Protein AF-A0A0E3M907-F1 (afdb_monomer_lite)

pLDDT: mean 82.34, std 13.58, range [46.81, 95.19]

Sequence (73 aa):
MNEIYGVPKGQLSANDMKNLQSEEIQWISNRDAKAEKSASEMKGGSMESVLYTGSLAATTKPRCYELVEKYMH

Structure (mmCIF, N/CA/C/O backbone):
data_AF-A0A0E3M907-F1
#
_entry.id   AF-A0A0E3M907-F1
#
loop_
_atom_site.group_PDB
_atom_site.id
_atom_site.type_symbol
_atom_site.label_atom_id
_atom_site.label_alt_id
_atom_site.label_comp_id
_atom_site.label_asym_id
_atom_site.label_entity_id
_atom_site.label_seq_id
_atom_site.pdbx_PDB_ins_code
_atom_site.Cartn_x
_atom_site.Cartn_y
_atom_site.Cartn_z
_atom_site.occupancy
_atom_site.B_iso_or_equiv
_atom_site.auth_seq_id
_atom_site.auth_comp_id
_atom_site.aut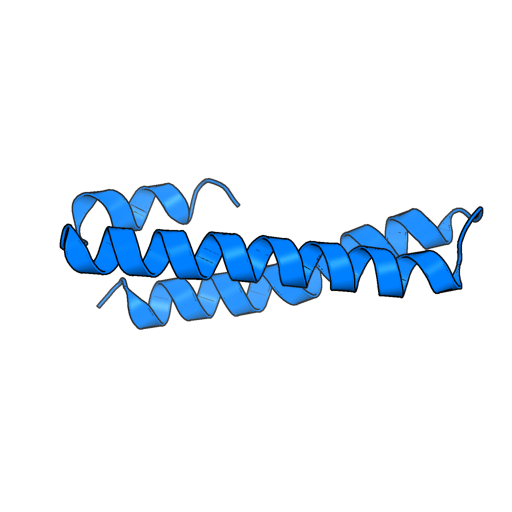h_asym_id
_atom_site.auth_atom_id
_atom_site.pdbx_PDB_model_num
ATOM 1 N N . MET A 1 1 ? -9.361 2.338 -6.657 1.00 50.38 1 MET A N 1
ATOM 2 C CA . MET A 1 1 ? -8.924 2.377 -5.241 1.00 50.38 1 MET A CA 1
ATOM 3 C C . MET A 1 1 ? -9.789 3.300 -4.370 1.00 50.38 1 MET A C 1
ATOM 5 O O . MET A 1 1 ? -9.937 3.012 -3.193 1.00 50.38 1 MET A O 1
ATOM 9 N N . ASN A 1 2 ? -10.434 4.337 -4.929 1.00 46.81 2 ASN A N 1
ATOM 10 C CA . ASN A 1 2 ? -11.304 5.251 -4.166 1.00 46.81 2 ASN A CA 1
ATOM 11 C C . ASN A 1 2 ? -12.580 4.622 -3.566 1.00 46.81 2 ASN A C 1
ATOM 13 O O . ASN A 1 2 ? -13.190 5.244 -2.705 1.00 46.81 2 ASN A O 1
ATOM 17 N N . GLU A 1 3 ? -12.981 3.411 -3.964 1.00 49.81 3 GLU A N 1
ATOM 18 C CA . GLU A 1 3 ? -14.192 2.771 -3.422 1.00 49.81 3 GLU A CA 1
ATOM 19 C C . GLU A 1 3 ? -13.992 2.177 -2.018 1.00 49.81 3 GLU A C 1
ATOM 21 O O . GLU A 1 3 ? -14.891 2.272 -1.187 1.00 49.81 3 GLU A O 1
ATOM 26 N N . ILE A 1 4 ? -12.793 1.678 -1.684 1.00 52.66 4 ILE A N 1
ATOM 27 C CA . ILE A 1 4 ? -12.505 1.163 -0.327 1.00 52.66 4 ILE A CA 1
ATOM 28 C C . ILE A 1 4 ? -12.415 2.304 0.697 1.00 52.66 4 ILE A C 1
ATOM 30 O O . ILE A 1 4 ? -12.647 2.087 1.876 1.00 52.66 4 ILE A O 1
ATOM 34 N N . TYR A 1 5 ? -12.180 3.544 0.259 1.00 49.91 5 TYR A N 1
ATOM 35 C CA . TYR A 1 5 ? -12.255 4.731 1.119 1.00 49.91 5 TYR A CA 1
ATOM 36 C C . TYR A 1 5 ? -13.692 5.182 1.434 1.00 49.91 5 TYR A C 1
ATOM 38 O O . TYR A 1 5 ? -13.882 6.023 2.316 1.00 49.91 5 TYR A O 1
ATOM 46 N N . GLY A 1 6 ? -14.696 4.676 0.707 1.00 53.53 6 GLY A N 1
ATOM 47 C CA . GLY A 1 6 ? -16.097 5.066 0.884 1.00 53.53 6 GLY A CA 1
ATOM 48 C C . GLY A 1 6 ? -16.776 4.375 2.066 1.00 53.53 6 GLY A C 1
ATOM 49 O O . GLY A 1 6 ? -17.608 4.982 2.732 1.00 53.53 6 GLY A O 1
ATOM 50 N N . VAL A 1 7 ? -16.387 3.135 2.358 1.00 55.25 7 VAL A N 1
ATOM 51 C CA . VAL A 1 7 ? -17.035 2.288 3.372 1.00 55.25 7 VAL A CA 1
ATOM 52 C C . VAL A 1 7 ? -16.605 2.622 4.821 1.00 55.25 7 VAL A C 1
ATOM 54 O O . VAL A 1 7 ? -17.485 2.718 5.674 1.00 55.25 7 VAL A O 1
ATOM 57 N N . PRO A 1 8 ? -15.322 2.912 5.139 1.00 57.06 8 PRO A N 1
ATOM 58 C CA . PRO A 1 8 ? -14.885 3.139 6.524 1.00 57.06 8 PRO A CA 1
ATOM 59 C C . PRO A 1 8 ? -15.318 4.489 7.118 1.00 57.06 8 PRO A C 1
ATOM 61 O O . PRO A 1 8 ? -15.457 4.621 8.332 1.00 57.06 8 PRO A O 1
ATOM 64 N N . LYS A 1 9 ? -15.559 5.516 6.287 1.00 53.75 9 LYS A N 1
ATOM 65 C CA . LYS A 1 9 ? -15.834 6.888 6.766 1.00 53.75 9 LYS A CA 1
ATOM 66 C C . LYS A 1 9 ? -17.129 7.026 7.573 1.00 53.75 9 LYS A C 1
ATOM 68 O O . LYS A 1 9 ? -17.258 7.990 8.318 1.00 53.75 9 LYS A O 1
ATOM 73 N N . GLY A 1 10 ? -18.076 6.102 7.412 1.00 57.56 10 GLY A N 1
ATOM 74 C CA . GLY A 1 10 ? -19.335 6.103 8.163 1.00 57.56 10 GLY A CA 1
ATOM 75 C C . GLY A 1 10 ? -19.303 5.303 9.468 1.00 57.56 10 GLY A C 1
ATOM 76 O O . GLY A 1 10 ? -20.218 5.454 10.271 1.00 57.56 10 GLY A O 1
ATOM 77 N N . GLN A 1 11 ? -18.289 4.452 9.673 1.00 63.16 11 GLN A N 1
ATOM 78 C CA . GLN A 1 11 ? -18.249 3.471 10.770 1.00 63.16 11 GLN A CA 1
ATOM 79 C C . GLN A 1 11 ? -17.061 3.654 11.727 1.00 63.16 11 GLN A C 1
ATOM 81 O O . GLN A 1 11 ? -17.097 3.135 12.839 1.00 63.16 11 GLN A O 1
ATOM 86 N N . LEU A 1 12 ? -16.030 4.413 11.339 1.00 72.50 12 LEU A N 1
ATOM 87 C CA . LEU A 1 12 ? -14.853 4.638 12.177 1.00 72.50 12 LEU A CA 1
ATOM 88 C C . LEU A 1 12 ? -15.014 5.802 13.152 1.00 72.50 12 LEU A C 1
ATOM 90 O O . LEU A 1 12 ? -15.570 6.852 12.823 1.00 72.50 12 LEU A O 1
ATOM 94 N N . SER A 1 13 ? -14.447 5.639 14.350 1.00 80.06 13 SER A N 1
ATOM 95 C CA . SER A 1 13 ? -14.306 6.743 15.295 1.00 80.06 13 SER A CA 1
ATOM 96 C C . SER A 1 13 ? -13.391 7.833 14.716 1.00 80.06 13 SER A C 1
ATOM 98 O O . SER A 1 13 ? -12.515 7.570 13.888 1.00 80.06 13 SER A O 1
ATOM 100 N N . ALA A 1 14 ? -13.542 9.078 15.179 1.00 80.69 14 ALA A N 1
ATOM 101 C CA . ALA A 1 14 ? -12.687 10.184 14.735 1.00 80.69 14 ALA A CA 1
ATOM 102 C C . ALA A 1 14 ? -11.187 9.919 14.985 1.00 80.69 14 ALA A C 1
ATOM 104 O O . ALA A 1 14 ? -10.335 10.394 14.233 1.00 80.69 14 ALA A O 1
ATOM 105 N N . ASN A 1 15 ? -10.867 9.144 16.026 1.00 81.94 15 ASN A N 1
ATOM 106 C CA . ASN A 1 15 ? -9.497 8.776 16.358 1.00 81.94 15 ASN A CA 1
ATOM 107 C C . ASN A 1 15 ? -8.943 7.727 15.379 1.00 81.94 15 ASN A C 1
ATOM 109 O O . ASN A 1 15 ? -7.839 7.895 14.863 1.00 81.94 15 ASN A O 1
ATOM 113 N N . ASP A 1 16 ? -9.736 6.705 15.048 1.00 80.88 16 ASP A N 1
ATOM 114 C CA . ASP A 1 16 ? -9.342 5.669 14.084 1.00 80.88 16 ASP A CA 1
ATOM 115 C C . ASP A 1 16 ? -9.200 6.238 12.676 1.00 80.88 16 ASP A C 1
ATOM 117 O O . ASP A 1 16 ? -8.265 5.891 11.961 1.00 80.88 16 ASP A O 1
ATOM 121 N N . MET A 1 17 ? -10.058 7.192 12.303 1.00 82.25 17 MET A N 1
ATOM 122 C CA . MET A 1 17 ? -9.960 7.887 11.022 1.00 82.25 17 MET A CA 1
ATOM 123 C C . MET A 1 17 ? -8.665 8.708 10.906 1.00 82.25 17 MET A C 1
ATOM 125 O O . MET A 1 17 ? -8.037 8.736 9.847 1.00 82.25 17 MET A O 1
ATOM 129 N N . LYS A 1 18 ? -8.234 9.361 11.994 1.00 85.81 18 LYS A N 1
ATOM 130 C CA . LYS A 1 18 ? -6.980 10.130 12.030 1.00 85.81 18 LYS A CA 1
ATOM 131 C C . LYS A 1 18 ? -5.747 9.221 11.958 1.00 85.81 18 LYS A C 1
ATOM 133 O O . LYS A 1 18 ? -4.776 9.552 11.270 1.00 85.81 18 LYS A O 1
ATOM 138 N N . ASN A 1 19 ? -5.797 8.074 12.633 1.00 86.00 19 ASN A N 1
ATOM 139 C CA . ASN A 1 19 ? -4.746 7.059 12.561 1.00 86.00 19 ASN A CA 1
ATOM 140 C C . ASN A 1 19 ? -4.660 6.472 11.148 1.00 86.00 19 ASN A C 1
ATOM 142 O O . ASN A 1 19 ? -3.591 6.512 10.542 1.00 86.00 19 ASN A O 1
ATOM 146 N N . LEU A 1 20 ? -5.797 6.064 10.576 1.00 86.00 20 LEU A N 1
ATOM 147 C CA . LEU A 1 20 ? -5.893 5.569 9.204 1.00 86.00 20 LEU A CA 1
ATOM 148 C C . LEU A 1 20 ? -5.341 6.582 8.194 1.00 86.00 20 LEU A C 1
ATOM 150 O O . LEU A 1 20 ? -4.590 6.211 7.298 1.00 86.00 20 LEU A O 1
ATOM 154 N N . GLN A 1 21 ? -5.661 7.870 8.344 1.00 86.38 21 GLN A N 1
ATOM 155 C CA . GLN A 1 21 ? -5.127 8.910 7.464 1.00 86.38 21 GLN A CA 1
ATOM 156 C C . GLN A 1 21 ? -3.594 8.983 7.523 1.00 86.38 21 GLN A C 1
ATOM 158 O O . GLN A 1 21 ? -2.943 9.108 6.486 1.00 86.38 21 GLN A O 1
ATOM 163 N N . SER A 1 22 ? -3.019 8.902 8.722 1.00 89.56 22 SER A N 1
ATOM 164 C CA . SER A 1 22 ? -1.565 8.943 8.911 1.00 89.56 22 SER A CA 1
ATOM 165 C C . SER A 1 22 ? -0.895 7.702 8.310 1.00 89.56 22 SER A C 1
ATOM 167 O O . SER A 1 22 ? 0.101 7.826 7.595 1.00 89.56 22 SER A O 1
ATOM 169 N N . GLU A 1 23 ? -1.486 6.525 8.529 1.00 89.62 23 GLU A N 1
ATOM 170 C CA . GLU A 1 23 ? -1.031 5.260 7.946 1.00 89.62 23 GLU A CA 1
ATOM 171 C C . GLU A 1 23 ? -1.091 5.276 6.415 1.00 89.62 23 GLU A C 1
ATOM 173 O O . GLU A 1 23 ? -0.126 4.886 5.763 1.00 89.62 23 GLU A O 1
ATOM 178 N N . GL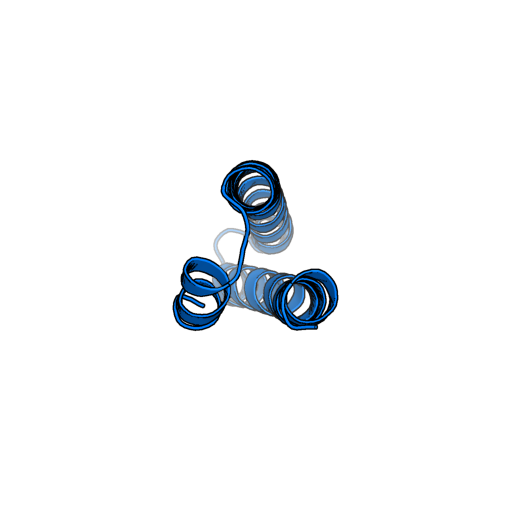U A 1 24 ? -2.185 5.763 5.823 1.00 88.12 24 GLU A N 1
ATOM 179 C CA . GLU A 1 24 ? -2.344 5.833 4.366 1.00 88.12 24 GLU A CA 1
ATOM 180 C C . GLU A 1 24 ? -1.336 6.781 3.717 1.00 88.12 24 GLU A C 1
ATOM 182 O O . GLU A 1 24 ? -0.780 6.452 2.672 1.00 88.12 24 GLU A O 1
ATOM 187 N N . ILE A 1 25 ? -1.038 7.928 4.337 1.00 90.62 25 ILE A N 1
ATOM 188 C CA . ILE A 1 25 ? -0.022 8.859 3.821 1.00 90.62 25 ILE A CA 1
ATOM 189 C C . ILE A 1 25 ? 1.351 8.179 3.770 1.00 90.62 25 ILE A C 1
ATOM 191 O O . ILE A 1 25 ? 2.041 8.237 2.747 1.00 90.62 25 ILE A O 1
ATOM 195 N N . GLN A 1 26 ? 1.748 7.509 4.855 1.00 92.00 26 GLN A N 1
ATOM 196 C CA . GLN A 1 26 ? 3.017 6.781 4.896 1.00 92.00 26 GLN A CA 1
ATOM 197 C C . GLN A 1 26 ? 3.023 5.610 3.909 1.00 92.00 26 GLN A C 1
ATOM 199 O O . GLN A 1 26 ? 4.019 5.377 3.221 1.00 92.00 26 GLN A O 1
ATOM 204 N N . TRP A 1 27 ? 1.906 4.894 3.803 1.00 94.19 27 TRP A N 1
ATOM 205 C CA . TRP A 1 27 ? 1.762 3.768 2.895 1.00 94.19 27 TRP A CA 1
ATOM 206 C C . TRP A 1 27 ? 1.863 4.191 1.423 1.00 94.19 27 TRP A C 1
ATOM 208 O O . TRP A 1 27 ? 2.599 3.551 0.673 1.00 94.19 27 TRP A O 1
ATOM 218 N N . ILE A 1 28 ? 1.206 5.284 1.017 1.00 91.50 28 ILE A N 1
ATOM 219 C CA . ILE A 1 28 ? 1.288 5.835 -0.347 1.00 91.50 28 ILE A CA 1
ATOM 220 C C . ILE A 1 28 ? 2.734 6.202 -0.686 1.00 91.50 28 ILE A C 1
ATOM 222 O O . ILE A 1 28 ? 3.234 5.781 -1.726 1.00 91.50 28 ILE A O 1
ATOM 226 N N . SER A 1 29 ? 3.425 6.908 0.214 1.00 93.44 29 SER A N 1
ATOM 227 C CA . SER A 1 29 ? 4.832 7.283 0.019 1.00 93.44 29 SER A CA 1
ATOM 228 C C . SER A 1 29 ? 5.724 6.054 -0.202 1.00 93.44 29 SER A C 1
ATOM 230 O O . SER A 1 29 ? 6.494 5.988 -1.161 1.00 93.44 29 SER A O 1
ATOM 232 N N . ASN A 1 30 ? 5.555 5.019 0.626 1.00 94.12 30 ASN A N 1
ATOM 233 C CA . ASN A 1 30 ? 6.309 3.771 0.501 1.00 94.12 30 ASN A CA 1
ATOM 234 C C . ASN A 1 30 ? 5.967 2.996 -0.780 1.00 94.12 30 ASN A C 1
ATOM 236 O O . ASN A 1 30 ? 6.856 2.421 -1.413 1.00 94.12 30 ASN A O 1
ATOM 240 N N . ARG A 1 31 ? 4.685 2.958 -1.163 1.00 95.06 31 ARG A N 1
ATOM 241 C CA . ARG A 1 31 ? 4.216 2.313 -2.393 1.00 95.06 31 ARG A CA 1
ATOM 242 C C . ARG A 1 31 ? 4.841 2.972 -3.617 1.00 95.06 31 ARG A C 1
ATOM 244 O O . ARG A 1 31 ? 5.350 2.261 -4.482 1.00 95.06 31 ARG A O 1
ATOM 251 N N . ASP A 1 32 ? 4.811 4.297 -3.675 1.00 93.06 32 ASP A N 1
ATOM 252 C CA . ASP A 1 32 ? 5.290 5.052 -4.830 1.00 93.06 32 ASP A CA 1
ATOM 253 C C . ASP A 1 32 ? 6.816 4.947 -4.938 1.00 93.06 32 ASP A C 1
ATOM 255 O O . ASP A 1 32 ? 7.318 4.580 -5.999 1.00 93.06 32 ASP A O 1
ATOM 259 N N . ALA A 1 33 ? 7.548 5.077 -3.825 1.00 95.19 33 ALA A N 1
ATOM 260 C CA . ALA A 1 33 ? 8.997 4.853 -3.795 1.00 95.19 33 ALA A CA 1
ATOM 261 C C . ALA A 1 33 ? 9.386 3.429 -4.241 1.00 95.19 33 ALA A C 1
ATOM 263 O O . ALA A 1 33 ? 10.375 3.227 -4.951 1.00 95.19 33 ALA A O 1
ATOM 264 N N . LYS A 1 34 ? 8.602 2.412 -3.855 1.00 94.19 34 LYS A N 1
ATOM 265 C CA . LYS A 1 34 ? 8.816 1.028 -4.300 1.00 94.19 34 LYS A CA 1
ATOM 266 C C . LYS A 1 34 ? 8.542 0.863 -5.794 1.00 94.19 34 LYS A C 1
ATOM 268 O O . LYS A 1 34 ? 9.310 0.180 -6.470 1.00 94.19 34 LYS A O 1
ATOM 273 N N . ALA A 1 35 ? 7.473 1.465 -6.309 1.00 93.12 35 ALA A N 1
ATOM 274 C CA . ALA A 1 35 ? 7.131 1.406 -7.725 1.00 93.12 35 ALA A CA 1
ATOM 275 C C . ALA A 1 35 ? 8.182 2.110 -8.591 1.00 93.12 35 ALA A C 1
ATOM 277 O O . ALA A 1 35 ? 8.625 1.539 -9.587 1.00 93.12 35 ALA A O 1
ATOM 278 N N . GLU A 1 36 ? 8.654 3.285 -8.172 1.00 93.06 36 GLU A N 1
ATOM 279 C CA . GLU A 1 36 ? 9.752 4.006 -8.824 1.00 93.06 36 GLU A CA 1
ATOM 280 C C . GLU A 1 36 ? 11.042 3.191 -8.823 1.00 93.06 36 GLU A C 1
ATOM 282 O O . GLU A 1 36 ? 11.698 3.072 -9.860 1.00 93.06 36 GLU A O 1
ATOM 287 N N . LYS A 1 37 ? 11.392 2.568 -7.691 1.00 93.06 37 LYS A N 1
ATOM 288 C CA . LYS A 1 37 ? 12.576 1.709 -7.600 1.00 93.06 37 LYS A CA 1
ATOM 289 C C . LYS A 1 37 ? 12.491 0.521 -8.560 1.00 93.06 37 LYS A C 1
ATOM 291 O O . LYS A 1 37 ? 13.451 0.269 -9.279 1.00 93.06 37 LYS A O 1
ATOM 296 N N . SER A 1 38 ? 11.354 -0.178 -8.597 1.00 89.31 38 SER A N 1
ATOM 297 C CA . SER A 1 38 ? 11.135 -1.306 -9.515 1.00 89.31 38 SER A CA 1
ATOM 298 C C . SER A 1 38 ? 11.173 -0.884 -10.985 1.00 89.31 38 SER A C 1
ATOM 300 O O . SER A 1 38 ? 11.681 -1.622 -11.820 1.00 89.31 38 SER A O 1
ATOM 302 N N . ALA A 1 39 ? 10.652 0.297 -11.313 1.00 91.19 39 ALA A N 1
ATOM 303 C CA . ALA A 1 39 ? 10.646 0.815 -12.678 1.00 91.19 39 ALA A CA 1
ATOM 304 C C . ALA A 1 39 ? 12.035 1.294 -13.132 1.00 91.19 39 ALA A C 1
ATOM 306 O O . ALA A 1 39 ? 12.418 1.094 -14.284 1.00 91.19 39 ALA A O 1
ATOM 307 N N . SER A 1 40 ? 12.818 1.864 -12.209 1.00 90.56 40 SER A N 1
ATOM 308 C CA . SER A 1 40 ? 14.153 2.416 -12.475 1.00 90.56 40 SER A CA 1
ATOM 309 C C . SER A 1 40 ? 15.144 1.385 -13.026 1.00 90.56 40 SER A C 1
ATOM 311 O O . SER A 1 40 ? 16.075 1.762 -13.734 1.00 90.56 40 SER A O 1
ATOM 313 N N . GLU A 1 41 ? 14.936 0.094 -12.751 1.00 83.38 41 GLU A N 1
ATOM 314 C CA . GLU A 1 41 ? 15.739 -1.005 -13.308 1.00 83.38 41 GLU A CA 1
ATOM 315 C C . GLU A 1 41 ? 15.614 -1.125 -14.836 1.00 83.38 41 GLU A C 1
ATOM 317 O O . GLU A 1 41 ? 16.527 -1.624 -15.488 1.00 83.38 41 GLU A O 1
ATOM 322 N N . MET A 1 42 ? 14.512 -0.636 -15.414 1.00 84.75 42 MET A N 1
ATOM 323 C CA . MET A 1 42 ? 14.217 -0.685 -16.853 1.00 84.75 42 MET A CA 1
ATOM 324 C C . MET A 1 42 ? 13.993 0.711 -17.449 1.00 84.75 42 MET A C 1
ATOM 326 O O . MET A 1 42 ? 13.309 0.855 -18.467 1.00 84.75 42 MET A O 1
ATOM 330 N N . LYS A 1 43 ? 14.553 1.741 -16.803 1.00 83.00 43 LYS A N 1
ATOM 331 C CA . LYS A 1 43 ? 14.345 3.150 -17.149 1.00 83.00 43 LYS A CA 1
ATOM 332 C C . LYS A 1 43 ? 14.616 3.433 -18.631 1.00 83.00 43 LYS A C 1
ATOM 334 O O . LYS A 1 43 ? 15.683 3.101 -19.146 1.00 83.00 43 LYS A O 1
ATOM 339 N N . GLY A 1 44 ? 13.672 4.096 -19.297 1.00 78.44 44 GLY A N 1
ATOM 340 C CA . GLY A 1 44 ? 13.752 4.463 -20.715 1.00 78.44 44 GLY A CA 1
ATOM 341 C C . GLY A 1 44 ? 13.249 3.392 -21.690 1.00 78.44 44 GLY A C 1
ATOM 342 O O . GLY A 1 44 ? 13.306 3.609 -22.900 1.00 78.44 44 GLY A O 1
ATOM 343 N N . GLY A 1 45 ? 12.747 2.255 -21.194 1.00 84.69 45 GLY A N 1
ATOM 344 C CA . GLY A 1 45 ? 12.133 1.194 -21.997 1.00 84.69 45 GLY A CA 1
ATOM 345 C C . GLY A 1 45 ? 10.619 1.073 -21.786 1.00 84.69 45 GLY A C 1
ATOM 346 O O . GLY A 1 45 ? 10.072 1.529 -20.786 1.00 84.69 45 GLY A O 1
ATOM 347 N N . SER A 1 46 ? 9.923 0.373 -22.688 1.00 83.69 46 SER A N 1
ATOM 348 C CA . SER A 1 46 ? 8.483 0.077 -22.536 1.00 83.69 46 SER A CA 1
ATOM 349 C C . SER A 1 46 ? 8.157 -0.767 -21.295 1.00 83.69 46 SER A C 1
ATOM 351 O O . SER A 1 46 ? 7.023 -0.753 -20.825 1.00 83.69 46 SER A O 1
ATOM 353 N N . MET A 1 47 ? 9.148 -1.478 -20.748 1.00 89.12 47 MET A N 1
ATOM 354 C CA . MET A 1 47 ? 9.018 -2.270 -19.522 1.00 89.12 47 MET A CA 1
ATOM 355 C C . MET A 1 47 ? 8.979 -1.417 -18.249 1.00 89.12 47 MET A C 1
ATOM 357 O O . MET A 1 47 ? 8.483 -1.897 -17.233 1.00 89.12 47 MET A O 1
ATOM 361 N N . G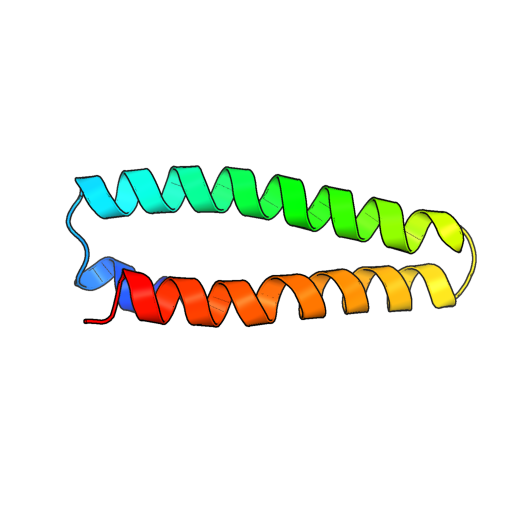LU A 1 48 ? 9.445 -0.164 -18.287 1.00 89.38 48 GLU A N 1
ATOM 362 C CA . GLU A 1 48 ? 9.432 0.744 -17.132 1.00 89.38 48 GLU A CA 1
ATOM 363 C C . GLU A 1 48 ? 8.006 0.948 -16.603 1.00 89.38 48 GLU A C 1
ATOM 365 O O . GLU A 1 48 ? 7.735 0.737 -15.420 1.00 89.38 48 GLU A O 1
ATOM 370 N N . SER A 1 49 ? 7.065 1.278 -17.493 1.00 88.50 49 SER A N 1
ATOM 371 C CA . SER A 1 49 ? 5.661 1.490 -17.130 1.00 88.50 49 SER A CA 1
ATOM 372 C C . SER A 1 49 ? 4.979 0.201 -16.667 1.00 88.50 49 SER A C 1
ATOM 374 O O . SER A 1 49 ? 4.207 0.225 -15.710 1.00 88.50 49 SER A O 1
ATOM 376 N N . VAL A 1 50 ? 5.304 -0.939 -17.286 1.00 92.19 50 VAL A N 1
ATOM 377 C CA . VAL A 1 50 ? 4.780 -2.257 -16.895 1.00 92.19 50 VAL A CA 1
ATOM 378 C C . VAL A 1 50 ? 5.229 -2.621 -15.480 1.00 92.19 50 VAL A C 1
ATOM 380 O O . VAL A 1 50 ? 4.405 -3.043 -14.666 1.00 92.19 50 VAL A O 1
ATOM 383 N N . LEU A 1 51 ? 6.509 -2.421 -15.157 1.00 91.06 51 LEU A N 1
ATOM 384 C CA . LEU A 1 51 ? 7.046 -2.677 -13.819 1.00 91.06 51 LEU A CA 1
ATOM 385 C C . LEU A 1 51 ? 6.485 -1.703 -12.783 1.00 91.06 51 LEU A C 1
ATOM 387 O O . LEU A 1 51 ? 6.133 -2.128 -11.681 1.00 91.06 51 LEU A O 1
ATOM 391 N N . TYR A 1 52 ? 6.331 -0.428 -13.144 1.00 92.06 52 TYR A N 1
ATOM 392 C CA . TYR A 1 52 ? 5.710 0.573 -12.284 1.00 92.06 52 TYR A CA 1
ATOM 393 C C . TYR A 1 52 ? 4.268 0.181 -11.926 1.00 92.06 52 TYR A C 1
ATOM 395 O O . TYR A 1 52 ? 3.938 -0.009 -10.753 1.00 92.06 52 TYR A O 1
ATOM 403 N N . THR A 1 53 ? 3.411 -0.030 -12.931 1.00 91.62 53 THR A N 1
ATOM 404 C CA . THR A 1 53 ? 2.002 -0.400 -12.725 1.00 91.62 53 THR A CA 1
ATOM 405 C C . THR A 1 53 ? 1.859 -1.761 -12.041 1.00 91.62 53 THR A C 1
ATOM 407 O O . THR A 1 53 ? 1.006 -1.920 -11.165 1.00 91.62 53 THR A O 1
ATOM 410 N N . GLY A 1 54 ? 2.714 -2.732 -12.376 1.00 93.31 54 GLY A N 1
ATOM 411 C CA . GLY A 1 54 ? 2.754 -4.033 -11.710 1.00 93.31 54 GLY A CA 1
ATOM 412 C C . GLY A 1 54 ? 3.084 -3.918 -10.219 1.00 93.31 54 GLY A C 1
ATOM 413 O O . GLY A 1 54 ? 2.400 -4.520 -9.389 1.00 93.31 54 GLY A O 1
ATOM 414 N N . SER A 1 55 ? 4.072 -3.093 -9.860 1.00 93.31 55 SER A N 1
ATOM 415 C CA . SER A 1 55 ? 4.464 -2.842 -8.466 1.00 93.31 55 SER A CA 1
ATOM 416 C C . SER A 1 55 ? 3.358 -2.136 -7.671 1.00 93.31 55 SER A C 1
ATOM 418 O O . SER A 1 55 ? 3.058 -2.526 -6.533 1.00 93.31 55 SER A O 1
ATOM 420 N N . LEU A 1 56 ? 2.673 -1.167 -8.292 1.00 93.44 56 LEU A N 1
ATOM 421 C CA . LEU A 1 56 ? 1.493 -0.524 -7.710 1.00 93.44 56 LEU A CA 1
ATOM 422 C C . LEU A 1 56 ? 0.386 -1.543 -7.418 1.00 93.44 56 LEU A C 1
ATOM 424 O O . LEU A 1 56 ? -0.132 -1.574 -6.300 1.00 93.44 56 LEU A O 1
ATOM 428 N N . ALA A 1 57 ? 0.041 -2.398 -8.384 1.00 91.69 57 ALA A N 1
ATOM 429 C CA . ALA A 1 57 ? -1.009 -3.403 -8.223 1.00 91.69 57 ALA A CA 1
ATOM 430 C C . ALA A 1 57 ? -0.657 -4.440 -7.143 1.00 91.69 57 ALA A C 1
ATOM 432 O O . ALA A 1 57 ? -1.482 -4.739 -6.273 1.00 91.69 57 ALA A O 1
ATOM 433 N N . ALA A 1 58 ? 0.584 -4.936 -7.155 1.00 92.19 58 ALA A N 1
ATOM 434 C CA . ALA A 1 58 ? 1.083 -5.917 -6.195 1.00 92.19 58 ALA A CA 1
ATOM 435 C C . ALA A 1 58 ? 1.098 -5.387 -4.754 1.00 92.19 58 ALA A C 1
ATOM 437 O O . ALA A 1 58 ? 0.890 -6.155 -3.819 1.00 92.19 58 ALA A O 1
ATOM 438 N N . THR A 1 59 ? 1.314 -4.083 -4.569 1.00 91.50 59 THR A N 1
ATOM 439 C CA . THR A 1 59 ? 1.315 -3.448 -3.241 1.00 91.50 59 THR A CA 1
ATOM 440 C C . THR A 1 59 ? -0.095 -3.036 -2.803 1.00 91.50 59 THR A C 1
ATOM 442 O O . THR A 1 59 ? -0.435 -3.129 -1.626 1.00 91.50 59 THR A O 1
ATOM 445 N N . THR A 1 60 ? -0.946 -2.631 -3.747 1.00 90.56 60 THR A N 1
ATOM 446 C CA . THR A 1 60 ? -2.318 -2.172 -3.482 1.00 90.56 60 THR A CA 1
ATOM 447 C C . THR A 1 60 ? -3.237 -3.308 -3.041 1.00 90.56 60 THR A C 1
ATOM 449 O O . THR A 1 60 ? -3.999 -3.139 -2.094 1.00 90.56 60 THR A O 1
ATOM 452 N N . LYS A 1 61 ? -3.152 -4.483 -3.677 1.00 89.31 61 LYS A N 1
ATOM 453 C CA . LYS A 1 61 ? -4.046 -5.613 -3.375 1.00 89.31 61 LYS A CA 1
ATOM 454 C C . LYS A 1 61 ? -3.966 -6.078 -1.905 1.00 89.31 61 LYS A C 1
ATOM 456 O O . LYS A 1 61 ? -5.021 -6.170 -1.283 1.00 89.31 61 LYS A O 1
ATOM 461 N N . PRO A 1 62 ? -2.782 -6.331 -1.314 1.00 91.19 62 PRO A N 1
ATOM 462 C CA . PRO A 1 62 ? -2.668 -6.668 0.106 1.00 91.19 62 PRO A CA 1
ATOM 463 C C . PRO A 1 62 ? -3.207 -5.576 1.032 1.00 91.19 62 PRO A C 1
ATOM 465 O O . PRO A 1 62 ? -3.906 -5.889 1.990 1.00 91.19 62 PRO A O 1
ATOM 468 N N . ARG A 1 63 ? -2.951 -4.298 0.717 1.00 90.62 63 ARG A N 1
ATOM 469 C CA . ARG A 1 63 ? -3.449 -3.175 1.524 1.00 90.62 63 ARG A CA 1
ATOM 470 C C . ARG A 1 63 ? -4.973 -3.137 1.568 1.00 90.62 63 ARG A C 1
ATOM 472 O O . ARG A 1 63 ? -5.546 -2.865 2.614 1.00 90.62 63 ARG A O 1
ATOM 479 N N . CYS A 1 64 ? -5.637 -3.446 0.454 1.00 86.06 64 CYS A N 1
ATOM 480 C CA . CYS A 1 64 ? -7.093 -3.544 0.417 1.00 86.06 64 CYS A CA 1
ATOM 481 C C . CYS A 1 64 ? -7.631 -4.591 1.402 1.00 86.06 64 CYS A C 1
ATOM 483 O O . CYS A 1 64 ? -8.614 -4.313 2.080 1.00 86.06 64 CYS A O 1
ATOM 485 N N . TYR A 1 65 ? -6.987 -5.757 1.508 1.00 86.19 65 TYR A N 1
ATOM 486 C CA . TYR A 1 65 ? -7.380 -6.776 2.486 1.00 86.19 65 TYR A CA 1
ATOM 487 C C . TYR A 1 65 ? -7.114 -6.321 3.922 1.00 86.19 65 TYR A C 1
ATOM 489 O O . TYR A 1 65 ? -8.000 -6.435 4.760 1.00 86.19 65 TYR A O 1
ATOM 497 N N . GLU A 1 66 ? -5.950 -5.720 4.181 1.00 86.94 66 GLU A N 1
ATOM 498 C CA . GLU A 1 66 ? 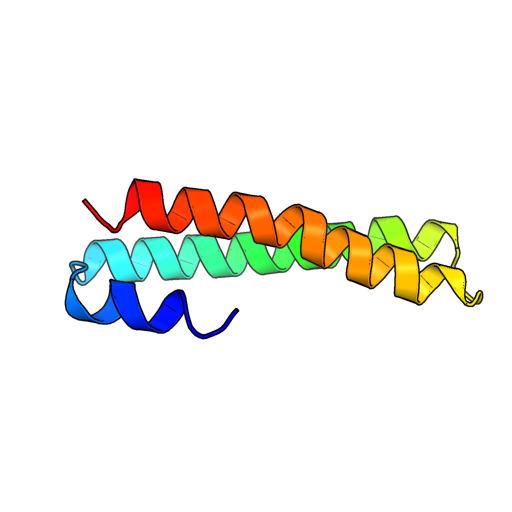-5.595 -5.195 5.506 1.00 86.94 66 GLU A CA 1
ATOM 499 C C . GLU A 1 66 ? -6.613 -4.161 6.013 1.00 86.94 66 GLU A C 1
ATOM 501 O O . GLU A 1 66 ? -6.998 -4.183 7.178 1.00 86.94 66 GLU A O 1
ATOM 506 N N . LEU A 1 67 ? -7.078 -3.259 5.142 1.00 85.00 67 LEU A N 1
ATOM 507 C CA . LEU A 1 67 ? -8.074 -2.251 5.510 1.00 85.00 67 LEU A CA 1
ATOM 508 C C . LEU A 1 67 ? -9.441 -2.866 5.828 1.00 85.00 67 LEU A C 1
ATOM 510 O O . LEU A 1 67 ? -10.119 -2.390 6.735 1.00 85.00 67 LEU A O 1
ATOM 514 N N . VAL A 1 68 ? -9.845 -3.910 5.101 1.00 83.81 68 VAL A N 1
ATOM 515 C CA . VAL A 1 68 ? -11.091 -4.639 5.385 1.00 83.81 68 VAL A CA 1
ATOM 516 C C . VAL A 1 68 ? -10.985 -5.351 6.732 1.00 83.81 68 VAL A C 1
ATOM 518 O O . VAL A 1 68 ? -11.867 -5.192 7.568 1.00 83.81 68 VAL A O 1
ATOM 521 N N . GLU A 1 69 ? -9.888 -6.070 6.976 1.00 83.25 69 GLU A N 1
ATOM 522 C CA . GLU A 1 69 ? -9.653 -6.765 8.246 1.00 83.25 69 GLU A CA 1
ATOM 523 C C . GLU A 1 69 ? -9.562 -5.798 9.430 1.00 83.25 69 GLU A C 1
ATOM 525 O O . GLU A 1 69 ? -10.117 -6.057 10.484 1.00 83.25 69 GLU A O 1
ATOM 530 N N . LYS A 1 70 ? -8.898 -4.649 9.298 1.00 79.56 70 LYS A N 1
ATOM 531 C CA . LYS A 1 70 ? -8.741 -3.734 10.439 1.00 79.56 70 LYS A CA 1
ATOM 532 C C . LYS A 1 70 ? -10.007 -2.962 10.801 1.00 79.56 70 LYS A C 1
ATOM 534 O O . LYS A 1 70 ? -10.165 -2.588 11.961 1.00 79.56 70 LYS A O 1
ATOM 539 N N . TYR A 1 71 ? -10.857 -2.658 9.821 1.00 75.12 71 TYR A N 1
ATOM 540 C CA . TYR A 1 71 ? -11.867 -1.605 9.968 1.00 75.12 71 TYR A CA 1
ATOM 541 C C . TYR A 1 71 ? -13.297 -2.012 9.588 1.00 75.12 71 TYR A C 1
ATOM 543 O O . TYR A 1 71 ? -14.196 -1.193 9.757 1.00 75.12 71 TYR A O 1
ATOM 551 N N . MET A 1 72 ? -13.534 -3.227 9.079 1.00 72.31 72 MET A N 1
ATOM 552 C CA . MET A 1 72 ? -14.872 -3.708 8.686 1.00 72.31 72 MET A CA 1
ATOM 553 C C . MET A 1 72 ? -15.337 -4.921 9.511 1.00 72.31 72 MET A C 1
ATOM 555 O O . MET A 1 72 ? -15.822 -5.908 8.954 1.00 72.31 72 MET A O 1
ATOM 559 N N . HIS A 1 73 ? -15.185 -4.847 10.835 1.00 60.22 73 HIS A N 1
ATOM 560 C CA . HIS A 1 73 ? -15.670 -5.851 11.789 1.00 60.22 73 HIS A CA 1
ATOM 561 C C . HIS A 1 73 ? -16.940 -5.409 12.514 1.00 60.22 73 HIS A C 1
ATOM 563 O O . HIS A 1 73 ? -17.029 -4.215 12.875 1.00 60.22 73 HIS A O 1
#

Foldseek 3Di:
DVVLVVPQVVQDDPVVVVVVVVVVVVLVVVLQVQLQVQLVVVPPDPVSVVSSVVSNVVSVVVVSVVSCVVRVD

InterPro domains:
  IPR009739 Lysozyme inhibitor LprI-like, N-terminal [PF07007] (1-67)

Radius of gyration: 14.79 Å; chains: 1; bounding box: 35×17×39 Å

Secondary structure (DSSP, 8-state):
-TTTTTTGGGTS-HHHHHHHHHHHHHHHHHHHHHHHHHHHTTTTSHHHHHHHHHHHHHHHHHHHHHHHHHH--

Organism: Clostridium scatologenes (NCBI:txid1548)

=== Feature glossary ===
The record interleaves many kinds of information about one protein. Here is each kind framed as the question it answers.

Q: What does the local fold look like, residue by residue?
A: The Foldseek 3Di string encodes local tertiary geometry as a 20-letter alphabet — one character per residue — derived from the relative positions of nearby Cα atoms. Unlike the amino-acid sequence, 3Di is a direct function of the 3D structure, so two proteins with the same fold have similar 3Di strings even at low sequence identity.

Q: Which residues are in helices, strands, or loops?
A: The SS8 string is DSSP's per-residue secondary-structure call. α-helix (H) means an i→i+4 H-bond ladder; β-strand (E) means the residue participates in a β-sheet; 3₁₀ (G) and π (I) are tighter and wider helices; T/S are turns/bends; '-' is loop.

Q: How big and how compact is the whole molecule?
A: Radius of gyration (Rg) is the root-mean-square distance of Cα atoms from their centroid — a single number for overall size and compactness. A globular domain of N residues has Rg ≈ 2.2·N^0.38 Å; an extended or disordered chain has a much larger Rg. The Cα contact count is the number of residue pairs whose Cα atoms are within 8 Å and are more than four positions apart in sequence — a standard proxy for tertiary packing density. The bounding box is the smallest axis-aligned box enclosing all Cα atoms.

Q: Where is each backbone atom in 3D?
A: Structure coordinates are given as an mmCIF _atom_site loop: one row per atom with element, residue name, chain id, sequence number, and x/y/z position in Å. Only the four main-chain atoms per residue are included here; side chains are omitted to keep the record compact.

Q: What is the amino-acid chain?
A: Primary structure: the covalent order of the twenty standard amino acids along the backbone. Two proteins with the same sequence will (almost always) 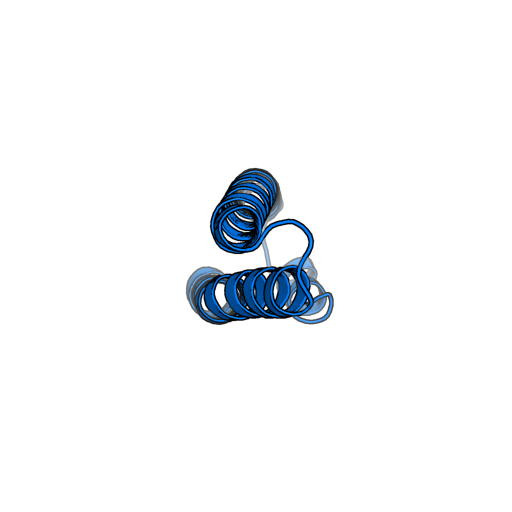fold to the same structure; two with 30% identity often share a fold but not the details.

Q: What if only a Cα trace is available?
A: Three-state secondary structure (P-SEA) collapses the eight DSSP classes into helix (a), strand (b), and coil (c). P-SEA assigns these from Cα geometry alone — distances and angles — without requiring backbone oxygens, so it works on any Cα trace.

Q: What family and function is it annotated with?
A: Database cross-references. InterPro integrates a dozen domain/family signature databases into unified entries with residue-range hits. GO terms attach function/process/location labels with evidence codes. CATH codes position the fold in a four-level structural taxonomy. Organism is the NCBI-taxonomy species name.

Q: How confident is the AlphaFold model at each residue?
A: pLDDT is the predicted lDDT-Cα score: AlphaFold's confidence that the local environment of each residue (all inter-atomic distances within 15 Å) is correctly placed. It is a per-residue number between 0 and 100, with higher meaning more reliable.

Q: How mobile is each atom in the crystal?
A: B-factor (Debye–Waller factor) reflects atomic displacement in the crystal lattice. It is an experimental observable (units Å²), not a prediction; low values mean the atom is pinned down, high values mean it moves or is heterogeneous across the crystal.

Q: Which residues are buried vs exposed?
A: SASA measures how much of the protein is reachable by solvent. It is computed by rolling a water-sized probe over the atomic surface and summing the exposed area (Å²). Per-residue SASA distinguishes core (buried, low SAS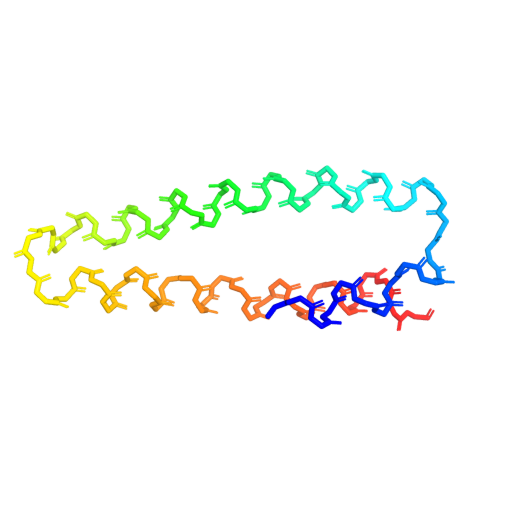A) from surface (exposed, high SASA) residues; total SASA is a whole-molecule size measure.

Q: What do the diagnostic plots show?
A: Plot images: a contact map (which residues are close in 3D, as an N×N binary image), a Ramachandran scatter (backbone torsion angles, revealing secondary-structure composition at a glance), and — for AlphaFold structures — a PAE heatmap (pairwise prediction confidence).

Q: What known structures does this most resemble?
A: The Foldseek neighbor list gives the closest experimentally determined structures in the PDB, ranked by structural alignment. TM-score near 1 means near-identical fold; near 0.3 means only rough topology match. This is how one finds what a novel AlphaFold prediction most resembles in the solved-structure universe.

Q: Are the domains correctly placed relative to each other?
A: Predicted aligned error is AlphaFold's pairwise confidence. Unlike pLDDT (per-residue), PAE is per-residue-pair and captures whether two parts of the structure are correctly placed relative to each other. Units are ångströms of expected positional error.

Q: What do the rendered images show?
A: Structure images are PyMOL renders from six orthogonal camera directions. Cartoon representation draws helices as coils and strands as arrows; sticks shows the backbone as bonds; surface shows the solvent-excluded envelope. Rainbow coloring maps sequence position to hue (blue→red, N→C); chain coloring assigns a distinct color per polypeptide.

Q: What are the backbone torsion angles?
A: φ (phi) and ψ (psi) are the two rotatable backbone dihedrals per residue: φ is the C(i-1)–N–Cα–C torsion, ψ is the N–Cα–C–N(i+1) torsion, both in degrees on (−180°, 180°]. α-helical residues cluster near (−60°, −45°); β-strand residues near (−120°, +130°). A Ramachandran plot is simply a scatter of (φ, ψ) for every residue.